Protein AF-A0A183D7M3-F1 (afdb_monomer)

Secondary structure (DSSP, 8-state):
-------------S-EEEEE-TTS-EEEEE-TT--HHHHHHHHHHHHH---------S-S---SSS-SS----TTTT--THHHHSPSP-HHHHS---SSPPHHHHHHHHHHHHHHHT-

Nearest PDB structures (foldseek):
  7odr-assembly1_b  TM=8.345E-01  e=2.859E-03  Homo sapiens
  7nql-assembly1_Bg  TM=8.853E-01  e=1.466E-02  Sus scrofa
  6nu3-assembly1_b  TM=8.773E-01  e=2.033E-02  Homo sapiens
  7aoi-assembly1_Ag  TM=5.666E-01  e=7.040E-02  Trypanosoma brucei
  7ane-assembly1_Ab  TM=5.246E-01  e=3.610E-01  Leishmania major

Solvent-accessible surface area (backbone atoms only — not comparable to full-atom values): 8251 Å² total; per-residue (Å²): 144,77,82,82,78,68,88,76,78,76,74,80,85,65,57,66,51,75,45,78,33,98,84,74,37,73,48,76,45,77,52,73,93,57,54,70,71,54,48,51,49,52,51,51,50,60,70,74,53,83,59,70,82,95,68,91,70,95,58,99,72,86,65,98,68,88,55,92,90,58,76,93,53,93,65,74,85,53,78,67,63,73,80,74,54,74,80,88,50,71,83,79,70,53,87,82,69,95,65,76,52,74,67,54,49,56,53,47,54,56,52,52,57,61,61,75,75,107

Mean predicted aligned error: 11.92 Å

Structure (mmCIF, N/CA/C/O backbone):
data_AF-A0A183D7M3-F1
#
_entry.id   AF-A0A183D7M3-F1
#
loop_
_atom_site.group_PDB
_atom_site.id
_atom_site.type_symbol
_atom_site.label_atom_id
_atom_site.label_alt_id
_atom_site.label_comp_id
_atom_site.label_asym_id
_atom_site.label_entity_id
_atom_site.label_seq_id
_atom_site.pdbx_PDB_ins_code
_atom_site.Cartn_x
_atom_site.Cartn_y
_atom_site.Cartn_z
_atom_site.occupancy
_atom_site.B_iso_or_equiv
_atom_site.auth_seq_id
_atom_site.auth_comp_id
_atom_site.auth_asym_id
_atom_site.auth_atom_id
_atom_site.pdbx_PDB_model_num
ATOM 1 N N . MET A 1 1 ? -42.391 -36.215 23.408 1.00 38.44 1 MET A N 1
ATOM 2 C CA . MET A 1 1 ? -41.953 -35.462 24.603 1.00 38.44 1 MET A CA 1
ATOM 3 C C . MET A 1 1 ? -40.477 -35.109 24.422 1.00 38.44 1 MET A C 1
ATOM 5 O O . MET A 1 1 ? -39.614 -35.900 24.763 1.00 38.44 1 MET A O 1
ATOM 9 N N . ALA A 1 2 ? -40.182 -33.971 23.796 1.00 42.09 2 ALA A N 1
ATOM 10 C CA . ALA A 1 2 ? -38.846 -33.379 23.774 1.00 42.09 2 ALA A CA 1
ATOM 11 C C . ALA A 1 2 ? -39.063 -31.879 23.963 1.00 42.09 2 ALA A C 1
ATOM 13 O O . ALA A 1 2 ? -39.578 -31.192 23.086 1.00 42.09 2 ALA A O 1
ATOM 14 N N . SER A 1 3 ? -38.824 -31.439 25.193 1.00 44.97 3 SER A N 1
ATOM 15 C CA . SER A 1 3 ? -38.967 -30.064 25.653 1.00 44.97 3 SER A CA 1
ATOM 16 C C . SER A 1 3 ? -38.091 -29.151 24.797 1.00 44.97 3 SER A C 1
ATOM 18 O O . SER A 1 3 ? -36.868 -29.288 24.838 1.00 44.97 3 SER A O 1
ATOM 20 N N . LEU A 1 4 ? -38.704 -28.217 24.059 1.00 53.41 4 LEU A N 1
ATOM 21 C CA . LEU A 1 4 ? -38.003 -27.077 23.471 1.00 53.41 4 LEU A CA 1
ATOM 22 C C . LEU A 1 4 ? -37.314 -26.336 24.624 1.00 53.41 4 LEU A C 1
ATOM 24 O O . LEU A 1 4 ? -37.957 -25.710 25.468 1.00 53.41 4 LEU A O 1
ATOM 28 N N . SER A 1 5 ? -36.001 -26.509 24.718 1.00 49.56 5 SER A N 1
ATOM 29 C CA . SER A 1 5 ? -35.156 -25.838 25.693 1.00 49.56 5 SER A CA 1
ATOM 30 C C . SER A 1 5 ? -35.198 -24.339 25.415 1.00 49.56 5 SER A C 1
ATOM 32 O O . SER A 1 5 ? -34.585 -23.884 24.455 1.00 49.56 5 SER A O 1
ATOM 34 N N . LYS A 1 6 ? -35.958 -23.634 26.261 1.00 55.72 6 LYS A N 1
ATOM 35 C CA . LYS A 1 6 ? -35.958 -22.194 26.558 1.00 55.72 6 LYS A CA 1
ATOM 36 C C . LYS A 1 6 ? -34.835 -21.418 25.871 1.00 55.72 6 LYS A C 1
ATOM 38 O O . LYS A 1 6 ? -33.667 -21.742 26.076 1.00 55.72 6 LYS A O 1
ATOM 43 N N . ASP A 1 7 ? -35.206 -20.346 25.176 1.00 60.72 7 ASP A N 1
ATOM 44 C CA . ASP A 1 7 ? -34.300 -19.288 24.733 1.00 60.72 7 ASP A CA 1
ATOM 45 C C . ASP A 1 7 ? -33.386 -18.866 25.891 1.00 60.72 7 ASP A C 1
ATOM 47 O O . ASP A 1 7 ? -33.774 -18.127 26.800 1.00 60.72 7 ASP A O 1
ATOM 51 N N . VAL A 1 8 ? -32.162 -19.395 25.900 1.00 59.69 8 VAL A N 1
ATOM 52 C CA . VAL A 1 8 ? -31.140 -18.989 26.856 1.00 59.69 8 VAL A CA 1
ATOM 53 C C . VAL A 1 8 ? -30.698 -17.604 26.418 1.00 59.69 8 VAL A C 1
ATOM 55 O O . VAL A 1 8 ? -29.926 -17.444 25.474 1.00 59.69 8 VAL A O 1
ATOM 58 N N . VAL A 1 9 ? -31.217 -16.584 27.097 1.00 64.56 9 VAL A N 1
ATOM 59 C CA . VAL A 1 9 ? -30.723 -15.216 26.965 1.00 64.56 9 VAL A CA 1
ATOM 60 C C . VAL A 1 9 ? -29.306 -15.202 27.528 1.00 64.56 9 VAL A C 1
ATOM 62 O O . VAL A 1 9 ? -29.092 -15.087 28.736 1.00 64.56 9 VAL A O 1
ATOM 65 N N . PHE A 1 10 ? -28.317 -15.356 26.651 1.00 64.94 10 PHE A N 1
ATOM 66 C CA . PHE A 1 10 ? -26.923 -15.171 27.017 1.00 64.94 10 PHE A CA 1
ATOM 67 C C . PHE A 1 10 ? -26.712 -13.696 27.339 1.00 64.94 10 PHE A C 1
ATOM 69 O O . PHE A 1 10 ? -26.641 -12.839 26.457 1.00 64.94 10 PHE A O 1
ATOM 76 N N . ARG A 1 11 ? -26.651 -13.386 28.635 1.00 78.69 11 ARG A N 1
ATOM 77 C CA . ARG A 1 11 ? -26.335 -12.039 29.093 1.00 78.69 11 ARG A CA 1
ATOM 78 C C . ARG A 1 11 ? -24.873 -11.771 28.763 1.00 78.69 11 ARG A C 1
ATOM 80 O O . ARG A 1 11 ? -23.975 -12.437 29.276 1.00 78.69 11 ARG A O 1
ATOM 87 N N . GLN A 1 12 ? -24.639 -10.805 27.885 1.00 77.00 12 GLN A N 1
ATOM 88 C CA . GLN A 1 12 ? -23.288 -10.399 27.540 1.00 77.00 12 GLN A CA 1
ATOM 89 C C . GLN A 1 12 ? -22.639 -9.733 28.761 1.00 77.00 12 GLN A C 1
ATOM 91 O O . GLN A 1 12 ? -22.981 -8.610 29.124 1.00 77.00 12 GLN A O 1
ATOM 96 N N . ASN A 1 13 ? -21.703 -10.436 29.400 1.00 86.44 13 ASN A N 1
ATOM 97 C CA . ASN A 1 13 ? -21.042 -9.968 30.626 1.00 86.44 13 ASN A CA 1
ATOM 98 C C . ASN A 1 13 ? -19.797 -9.112 30.362 1.00 86.44 13 ASN A C 1
ATOM 100 O O . ASN A 1 13 ? -19.238 -8.528 31.287 1.00 86.44 13 ASN A O 1
ATOM 104 N N . ILE A 1 14 ? -19.333 -9.057 29.114 1.00 89.75 14 ILE A N 1
ATOM 105 C CA . ILE A 1 14 ? -18.124 -8.334 28.730 1.00 89.75 14 ILE A CA 1
ATOM 106 C C . ILE A 1 14 ? -18.525 -7.233 27.746 1.00 89.75 14 ILE A C 1
ATOM 108 O O . ILE A 1 14 ? -19.094 -7.556 26.697 1.00 89.75 14 ILE A O 1
ATOM 112 N N . PRO A 1 15 ? -18.229 -5.953 28.038 1.00 93.19 15 PRO A N 1
ATOM 113 C CA . PRO A 1 15 ? -18.525 -4.872 27.114 1.00 93.19 15 PRO A CA 1
ATOM 114 C C . PRO A 1 15 ? -17.675 -5.042 25.857 1.00 93.19 15 PRO A C 1
ATOM 116 O O . PRO A 1 15 ? -16.455 -5.217 25.912 1.00 93.19 15 PRO A O 1
ATOM 119 N N . VAL A 1 16 ? -18.341 -5.016 24.713 1.00 93.94 16 VAL A N 1
ATOM 120 C CA . VAL A 1 16 ? -17.738 -5.233 23.405 1.00 93.94 16 VAL A CA 1
ATOM 121 C C . VAL A 1 16 ? -18.321 -4.213 22.446 1.00 93.94 16 VAL A C 1
ATOM 123 O O . VAL A 1 16 ? -19.525 -3.973 22.452 1.00 93.94 16 VAL A O 1
ATOM 126 N N . VAL A 1 17 ? -17.472 -3.665 21.585 1.00 94.69 17 VAL A N 1
A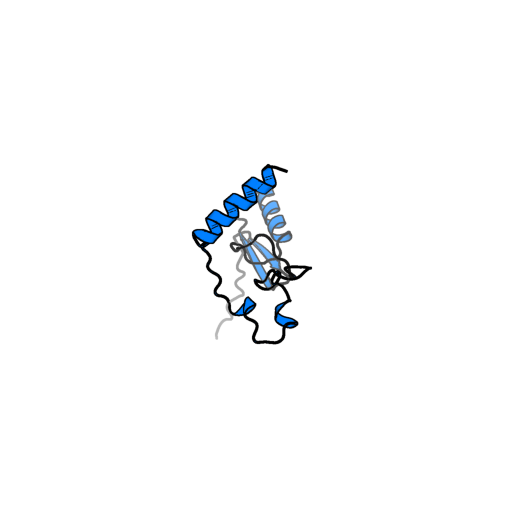TOM 127 C CA . VAL A 1 17 ? -17.902 -2.879 20.431 1.00 94.69 17 VAL A CA 1
ATOM 128 C C . VAL A 1 17 ? -17.569 -3.634 19.146 1.00 94.69 17 VAL A C 1
ATOM 130 O O . VAL A 1 17 ? -16.505 -4.248 19.022 1.00 94.69 17 VAL A O 1
ATOM 133 N N . ARG A 1 18 ? -18.500 -3.608 18.193 1.00 94.69 18 ARG A N 1
ATOM 134 C CA . ARG A 1 18 ? -18.396 -4.297 16.906 1.00 94.69 18 ARG A CA 1
ATOM 135 C C . ARG A 1 18 ? -18.528 -3.273 15.786 1.00 94.69 18 ARG A C 1
ATOM 137 O O . ARG A 1 18 ? -19.498 -2.526 15.755 1.00 94.69 18 ARG A O 1
ATOM 144 N N . GLY A 1 19 ? -17.541 -3.231 14.897 1.00 95.38 19 GLY A N 1
ATOM 145 C CA . GLY A 1 19 ? -17.591 -2.453 13.662 1.00 95.38 19 GLY A CA 1
ATOM 146 C C . GLY A 1 19 ? -17.778 -3.384 12.474 1.00 95.38 19 GLY A C 1
ATOM 147 O O . GLY A 1 19 ? -16.941 -4.263 12.254 1.00 95.38 19 GLY A O 1
ATOM 148 N N . GLU A 1 20 ? -18.861 -3.187 11.733 1.00 96.31 20 GLU A N 1
ATOM 149 C CA . GLU A 1 20 ? -19.165 -3.895 10.490 1.00 96.31 20 GLU A CA 1
ATOM 150 C C . GLU A 1 20 ? -18.905 -2.946 9.318 1.00 96.31 20 GLU A C 1
ATOM 152 O O . GLU A 1 20 ? -19.322 -1.788 9.342 1.00 96.31 20 GLU A O 1
ATOM 157 N N . TYR A 1 21 ? -18.160 -3.413 8.321 1.00 97.31 21 TYR A N 1
ATOM 158 C CA . TYR A 1 21 ? -17.721 -2.599 7.189 1.00 97.31 21 TYR A CA 1
ATOM 159 C C . TYR A 1 21 ? -18.429 -3.030 5.903 1.00 97.31 21 TYR A C 1
ATOM 161 O O . TYR A 1 21 ? -18.825 -4.185 5.758 1.00 97.31 21 TYR A O 1
ATOM 169 N N . GLY A 1 22 ? -18.517 -2.130 4.917 1.00 95.75 22 GLY A N 1
ATOM 170 C CA . GLY A 1 22 ? -19.165 -2.416 3.627 1.00 95.75 22 GLY A CA 1
ATOM 171 C C . GLY A 1 22 ? -18.525 -3.560 2.825 1.00 95.75 22 GLY A C 1
ATOM 172 O O . GLY A 1 22 ? -19.159 -4.124 1.944 1.00 95.75 22 GLY A O 1
ATOM 173 N N . ASN A 1 23 ? -17.290 -3.951 3.156 1.00 94.88 23 ASN A N 1
ATOM 174 C CA . ASN A 1 23 ? -16.617 -5.122 2.585 1.00 94.88 23 ASN A CA 1
ATOM 175 C C . ASN A 1 23 ? -16.998 -6.455 3.275 1.00 94.88 23 ASN A C 1
ATOM 177 O O . ASN A 1 23 ? -16.339 -7.465 3.035 1.00 94.88 23 ASN A O 1
ATOM 181 N N . GLY A 1 24 ? -17.992 -6.452 4.172 1.00 94.75 24 GLY A N 1
ATOM 182 C CA . GLY A 1 24 ? -18.463 -7.621 4.923 1.00 94.75 24 GLY A CA 1
ATOM 183 C C . GLY A 1 24 ? -17.568 -8.034 6.094 1.00 94.75 24 GLY A C 1
ATOM 184 O O . GLY A 1 24 ? -17.878 -8.996 6.796 1.00 94.75 24 GLY A O 1
ATOM 185 N N . ARG A 1 25 ? -16.450 -7.335 6.331 1.00 95.31 25 ARG A N 1
ATOM 186 C CA . ARG A 1 25 ? -15.569 -7.639 7.460 1.00 95.31 25 ARG A CA 1
ATOM 187 C C . ARG A 1 25 ? -16.118 -7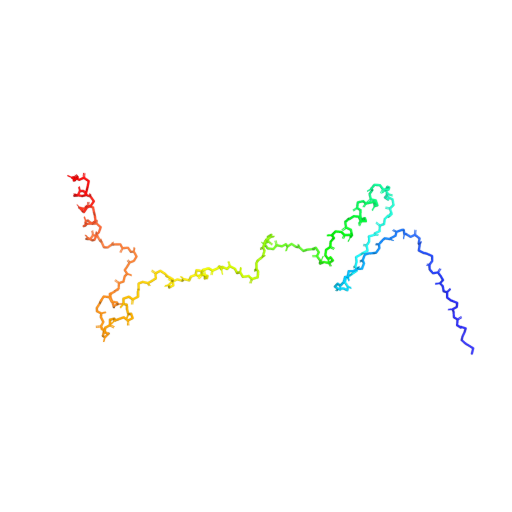.061 8.746 1.00 95.31 25 ARG A C 1
ATOM 189 O O . ARG A 1 25 ? -16.749 -6.006 8.783 1.00 95.31 25 ARG A O 1
ATOM 196 N N . ILE A 1 26 ? -15.799 -7.768 9.817 1.00 95.75 26 ILE A N 1
ATOM 197 C CA . ILE A 1 26 ? -16.271 -7.477 11.155 1.00 95.75 26 ILE A CA 1
ATOM 198 C C . ILE A 1 26 ? -15.061 -7.444 12.062 1.00 95.75 26 ILE A C 1
ATOM 200 O O . ILE A 1 26 ? -14.254 -8.372 12.069 1.00 95.75 26 ILE A O 1
ATOM 204 N N . ILE A 1 27 ? -14.939 -6.372 12.834 1.00 95.00 27 ILE A N 1
ATOM 205 C CA . ILE A 1 27 ? -13.885 -6.258 13.831 1.00 95.00 27 ILE A CA 1
ATOM 206 C C . ILE A 1 27 ? -14.518 -5.966 15.179 1.00 95.00 27 ILE A C 1
ATOM 208 O O . ILE A 1 27 ? -15.342 -5.063 15.324 1.00 95.00 27 ILE A O 1
ATOM 212 N N . GLN A 1 28 ? -14.095 -6.745 16.163 1.00 94.44 28 GLN A N 1
ATOM 213 C CA . GLN A 1 28 ? -14.623 -6.730 17.511 1.00 94.44 28 GLN A CA 1
ATOM 214 C C . GLN A 1 28 ? -13.524 -6.299 18.479 1.00 94.44 28 GLN A C 1
ATOM 216 O O . GLN A 1 28 ? -12.420 -6.838 18.444 1.00 94.44 28 GLN A O 1
ATOM 221 N N . ILE A 1 29 ? -13.822 -5.321 19.332 1.00 95.12 29 ILE A N 1
ATOM 222 C CA . ILE A 1 29 ? -12.913 -4.856 20.383 1.00 95.12 29 ILE A CA 1
ATOM 223 C C . ILE A 1 29 ? -13.602 -5.074 21.724 1.00 95.12 29 ILE A C 1
ATOM 225 O O . ILE A 1 29 ? -14.723 -4.614 21.948 1.00 95.12 29 ILE A O 1
ATOM 229 N N . VAL A 1 30 ? -12.921 -5.785 22.616 1.00 96.06 30 VAL A N 1
ATOM 230 C CA . VAL A 1 30 ? -13.334 -5.937 24.011 1.00 96.06 30 VAL A CA 1
ATOM 231 C C . VAL A 1 30 ? -12.945 -4.667 24.765 1.00 96.06 30 VAL A C 1
ATOM 233 O O . VAL A 1 30 ? -11.784 -4.278 24.748 1.00 96.06 30 VAL A O 1
ATOM 236 N N . LEU A 1 31 ? -13.908 -4.031 25.432 1.00 95.06 31 LEU A N 1
ATOM 237 C CA . LEU A 1 31 ? -13.732 -2.762 26.153 1.00 95.06 31 LEU A CA 1
ATOM 238 C C . LEU A 1 31 ? -13.622 -2.966 27.673 1.00 95.06 31 LEU A C 1
ATOM 240 O O . LEU A 1 31 ? -14.010 -2.108 28.464 1.00 95.06 31 LEU A O 1
ATOM 244 N N . LYS A 1 32 ? -13.157 -4.141 28.107 1.00 94.62 32 LYS A N 1
ATOM 245 C CA . LYS A 1 32 ? -13.042 -4.468 29.531 1.00 94.62 32 LYS A CA 1
ATOM 246 C C . LYS A 1 32 ? -11.990 -3.563 30.183 1.00 94.62 32 LYS A C 1
ATOM 248 O O . LYS A 1 32 ? -10.850 -3.542 29.735 1.00 94.62 32 LYS A O 1
ATOM 253 N N . ASN A 1 33 ? -12.370 -2.890 31.271 1.00 94.56 33 ASN A N 1
ATOM 254 C CA . ASN A 1 33 ? -11.512 -1.993 32.057 1.00 94.56 33 ASN A CA 1
ATOM 255 C C . ASN A 1 33 ? -10.974 -0.777 31.280 1.00 94.56 33 ASN A C 1
ATOM 257 O O . ASN A 1 33 ? -9.884 -0.297 31.583 1.00 94.56 33 ASN A O 1
ATOM 261 N N . PHE A 1 34 ? -11.707 -0.288 30.277 1.00 96.19 34 PHE A N 1
ATOM 262 C CA . PHE A 1 34 ? -11.343 0.941 29.573 1.00 96.19 34 PHE A CA 1
ATOM 263 C C . PHE A 1 34 ? -12.026 2.164 30.177 1.00 96.19 34 PHE A C 1
ATOM 265 O O . PHE A 1 34 ? -13.215 2.128 30.489 1.00 96.19 34 PHE A O 1
ATOM 272 N N . ASP A 1 35 ? -11.274 3.256 30.281 1.00 97.19 35 ASP A N 1
ATOM 273 C CA . ASP A 1 35 ? -11.820 4.577 30.585 1.00 97.19 35 ASP A CA 1
ATOM 274 C C . ASP A 1 35 ? -12.561 5.169 29.370 1.00 97.19 35 ASP A C 1
ATOM 276 O O . ASP A 1 35 ? -12.332 4.772 28.221 1.00 97.19 35 ASP A O 1
ATOM 280 N N . ALA A 1 36 ? -13.426 6.159 29.600 1.00 96.75 36 ALA A N 1
ATOM 281 C CA . ALA A 1 36 ? -14.200 6.834 28.562 1.00 96.75 36 ALA A CA 1
ATOM 282 C C . ALA A 1 36 ? -13.319 7.362 27.415 1.00 96.75 36 ALA A C 1
ATOM 284 O O . ALA A 1 36 ? -13.669 7.199 26.243 1.00 96.75 36 ALA A O 1
ATOM 285 N N . VAL A 1 37 ? -12.140 7.916 27.723 1.00 97.94 37 VAL A N 1
ATOM 286 C CA . VAL A 1 37 ? -11.200 8.421 26.706 1.00 97.94 37 VAL A CA 1
ATOM 287 C C . VAL A 1 37 ? -10.638 7.281 25.846 1.00 97.94 37 VAL A C 1
ATOM 289 O O . VAL A 1 37 ? -10.474 7.422 24.630 1.00 97.94 37 VAL A O 1
ATOM 292 N N . GLN A 1 38 ? -10.365 6.122 26.450 1.00 97.25 38 GLN A N 1
ATOM 293 C CA . GLN A 1 38 ? -9.889 4.940 2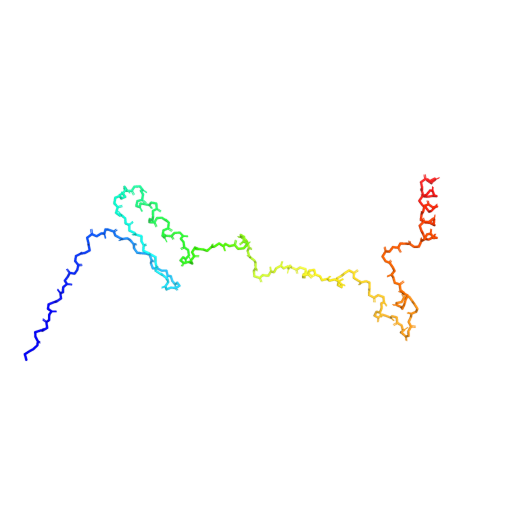5.727 1.00 97.25 38 GLN A CA 1
ATOM 294 C C . GLN A 1 38 ? -10.993 4.364 24.838 1.00 97.25 38 GLN A C 1
ATOM 296 O O . GLN A 1 38 ? -10.748 4.071 23.666 1.00 97.25 38 GLN A O 1
ATOM 301 N N . VAL A 1 39 ? -12.222 4.276 25.353 1.00 97.12 39 VAL A N 1
ATOM 302 C CA . VAL A 1 39 ? -13.394 3.861 24.570 1.00 97.12 39 VAL A CA 1
ATOM 303 C C . VAL A 1 39 ? -13.594 4.788 23.374 1.00 97.12 39 VAL A C 1
ATOM 305 O O . VAL A 1 39 ? -13.710 4.305 22.247 1.00 97.12 39 VAL A O 1
ATOM 308 N N . GLN A 1 40 ? -13.546 6.107 23.581 1.00 97.50 40 GLN A N 1
ATOM 309 C CA . GLN A 1 40 ? -13.652 7.098 22.509 1.00 97.50 40 GLN A CA 1
ATOM 310 C C . GLN A 1 40 ? -12.566 6.895 21.443 1.00 97.50 40 GLN A C 1
ATOM 312 O O . GLN A 1 40 ? -12.855 6.943 20.246 1.00 97.50 40 GLN A O 1
ATOM 317 N N . ARG A 1 41 ? -11.322 6.614 21.852 1.00 97.25 41 ARG A N 1
ATOM 318 C CA . ARG A 1 41 ? -10.215 6.319 20.930 1.00 97.25 41 ARG A CA 1
ATOM 319 C C . ARG A 1 41 ? -10.483 5.066 20.098 1.00 97.25 41 ARG A C 1
ATOM 321 O O . ARG A 1 41 ? -10.258 5.096 18.892 1.00 97.25 41 ARG A O 1
ATOM 328 N N . HIS A 1 42 ? -10.986 3.991 20.703 1.00 96.31 42 HIS A N 1
ATOM 329 C CA . HIS A 1 42 ? -11.321 2.759 19.982 1.00 96.31 42 HIS A CA 1
ATOM 330 C C . HIS A 1 42 ? -12.532 2.920 19.057 1.00 96.31 42 HIS A C 1
ATOM 332 O O . HIS A 1 42 ? -12.529 2.360 17.961 1.00 96.31 42 HIS A O 1
ATOM 338 N N . LEU A 1 43 ? -13.525 3.723 19.445 1.00 96.31 43 LEU A N 1
ATOM 339 C CA . LEU A 1 43 ? -14.647 4.076 18.574 1.00 96.31 43 LEU A CA 1
ATOM 340 C C . LEU A 1 43 ? -14.171 4.883 17.361 1.00 96.31 43 LEU A C 1
ATOM 342 O O . LEU A 1 43 ? -14.516 4.566 16.225 1.00 96.31 43 LEU A O 1
ATOM 346 N N . ASN A 1 44 ? -13.331 5.895 17.597 1.00 97.38 44 ASN A N 1
ATOM 347 C CA . ASN A 1 44 ? -12.734 6.695 16.533 1.00 97.38 44 ASN A CA 1
ATOM 348 C C . ASN A 1 44 ? -11.865 5.845 15.613 1.00 97.38 44 ASN A C 1
ATOM 350 O O . ASN A 1 44 ? -11.968 5.993 14.399 1.00 97.38 44 ASN A O 1
ATOM 354 N N . LEU A 1 45 ? -11.077 4.927 16.181 1.00 95.44 45 LEU A N 1
ATOM 355 C CA . LEU A 1 45 ? -10.332 3.940 15.417 1.00 95.44 45 LEU A CA 1
ATOM 356 C C . LEU A 1 45 ? -11.291 3.156 14.524 1.00 95.44 45 LEU A C 1
ATOM 358 O O . LEU A 1 45 ? -11.093 3.179 13.326 1.00 95.44 45 LEU A O 1
ATOM 362 N N . LEU A 1 46 ? -12.344 2.524 15.056 1.00 95.75 46 LEU A N 1
ATOM 363 C CA . LEU A 1 46 ? -13.311 1.754 14.258 1.00 95.75 46 LEU A CA 1
ATOM 364 C C . LEU A 1 46 ? -13.936 2.573 13.118 1.00 95.75 46 LEU A C 1
ATOM 366 O O . LEU A 1 46 ? -14.061 2.045 12.012 1.00 95.75 46 LEU A O 1
ATOM 370 N N . ARG A 1 47 ? -14.263 3.846 13.373 1.00 95.06 47 ARG A N 1
ATOM 371 C CA . ARG A 1 47 ? -14.872 4.776 12.410 1.00 95.06 47 ARG A CA 1
ATOM 372 C C . ARG A 1 47 ? -13.954 5.142 11.240 1.00 95.06 47 ARG A C 1
ATOM 374 O O . ARG A 1 47 ? -14.449 5.327 10.136 1.00 95.06 47 ARG A O 1
ATOM 381 N N . THR A 1 48 ? -12.647 5.295 11.462 1.00 96.50 48 THR A N 1
ATOM 382 C CA . THR A 1 48 ? -11.717 5.819 10.440 1.00 96.50 48 THR A CA 1
ATOM 383 C C . THR A 1 48 ? -11.053 4.747 9.577 1.00 96.50 48 THR A C 1
ATOM 385 O O . THR A 1 48 ? -10.354 5.081 8.623 1.00 96.50 48 THR A O 1
ATOM 388 N N . ARG A 1 49 ? -11.250 3.458 9.874 1.00 94.38 49 ARG A N 1
ATOM 389 C CA . ARG A 1 49 ? -10.644 2.357 9.096 1.00 94.38 49 ARG A CA 1
ATOM 390 C C . ARG A 1 49 ? -11.504 1.987 7.903 1.00 94.38 49 ARG A C 1
ATOM 392 O O . ARG A 1 49 ? -12.723 2.084 7.947 1.00 94.38 49 ARG A O 1
ATOM 399 N N . SER A 1 50 ? -10.863 1.404 6.897 1.00 94.31 50 SER A N 1
ATOM 400 C CA . SER A 1 50 ? -11.533 0.795 5.742 1.00 94.31 50 SER A CA 1
ATOM 401 C C . SER A 1 50 ? -12.089 -0.611 6.011 1.00 94.31 50 SER A C 1
ATOM 403 O O . SER A 1 50 ? -12.798 -1.170 5.178 1.00 94.31 50 SER A O 1
ATOM 405 N N . GLY A 1 51 ? -11.724 -1.226 7.141 1.00 94.94 51 GLY A N 1
ATOM 406 C CA . GLY A 1 51 ? -12.050 -2.620 7.448 1.00 94.94 51 GLY A CA 1
ATOM 407 C C . GLY A 1 51 ? -11.135 -3.644 6.773 1.00 94.94 51 GLY A C 1
ATOM 408 O O . GLY A 1 51 ? -11.375 -4.837 6.920 1.00 94.94 51 GLY A O 1
ATOM 409 N N . LEU A 1 52 ? -10.105 -3.223 6.031 1.00 93.94 52 LEU A N 1
ATOM 410 C CA . LEU A 1 52 ? -9.065 -4.129 5.530 1.00 93.94 52 LEU A CA 1
ATOM 411 C C . LEU A 1 52 ? -8.243 -4.723 6.693 1.00 93.94 52 LEU A C 1
ATOM 413 O O . LEU A 1 52 ? -8.108 -4.075 7.736 1.00 93.94 52 LEU A O 1
ATOM 417 N N . PRO A 1 53 ? -7.709 -5.951 6.546 1.00 92.38 53 PRO A N 1
ATOM 418 C CA . PRO A 1 53 ? -6.885 -6.566 7.580 1.00 92.38 53 PRO A CA 1
ATOM 419 C C . PRO A 1 53 ? -5.596 -5.769 7.802 1.00 92.38 53 PRO A C 1
ATOM 421 O O . PRO A 1 53 ? -5.002 -5.249 6.858 1.00 92.38 53 PRO A O 1
ATOM 424 N N . VAL A 1 54 ? -5.153 -5.706 9.057 1.00 91.31 54 VAL A N 1
ATOM 425 C CA . VAL A 1 54 ? -3.862 -5.107 9.408 1.00 91.31 54 VAL A CA 1
ATOM 426 C C . VAL A 1 54 ? -2.772 -6.106 9.036 1.00 91.31 54 VAL A C 1
ATOM 428 O O . VAL A 1 54 ? -2.646 -7.153 9.666 1.00 91.31 54 VAL A O 1
ATOM 431 N N . VAL A 1 55 ? -2.019 -5.790 7.988 1.00 93.81 55 VAL A N 1
ATOM 432 C CA . VAL A 1 55 ? -0.925 -6.612 7.459 1.00 93.81 55 VAL A CA 1
ATOM 433 C C . VAL A 1 55 ? 0.328 -5.762 7.306 1.00 93.81 55 VAL A C 1
ATOM 435 O O . VAL A 1 55 ? 0.246 -4.536 7.213 1.00 93.81 55 VAL A O 1
ATOM 438 N N . ASN A 1 56 ? 1.490 -6.410 7.261 1.00 94.88 56 ASN A N 1
ATOM 439 C CA . ASN A 1 56 ? 2.726 -5.716 6.934 1.00 94.88 56 ASN A CA 1
ATOM 440 C C . ASN A 1 56 ? 2.739 -5.375 5.435 1.00 94.88 56 ASN A C 1
ATOM 442 O O . ASN A 1 56 ? 2.682 -6.277 4.597 1.00 94.88 56 ASN A O 1
ATOM 446 N N . LEU A 1 57 ? 2.773 -4.086 5.101 1.00 93.31 57 LEU A N 1
ATOM 447 C CA . LEU A 1 57 ? 2.790 -3.625 3.716 1.00 93.31 57 LEU A CA 1
ATOM 448 C C . LEU A 1 57 ? 4.221 -3.641 3.174 1.00 93.31 57 LEU A C 1
ATOM 450 O O . LEU A 1 57 ? 5.136 -3.138 3.817 1.00 93.31 57 LEU A O 1
ATOM 454 N N . VAL A 1 58 ? 4.400 -4.164 1.958 1.00 94.50 58 VAL A N 1
ATOM 455 C CA . VAL A 1 58 ? 5.697 -4.133 1.255 1.00 94.50 58 VAL A CA 1
ATOM 456 C C . VAL A 1 58 ? 6.053 -2.708 0.817 1.00 94.50 58 VAL A C 1
ATOM 458 O O . VAL A 1 58 ? 7.212 -2.313 0.871 1.00 94.50 58 VAL A O 1
ATOM 461 N N . SER A 1 59 ? 5.049 -1.926 0.411 1.00 93.75 59 SER A N 1
ATOM 462 C CA . SER A 1 59 ? 5.182 -0.517 0.037 1.00 93.75 59 SER A CA 1
ATOM 463 C C . SER A 1 59 ? 4.095 0.307 0.722 1.00 93.75 59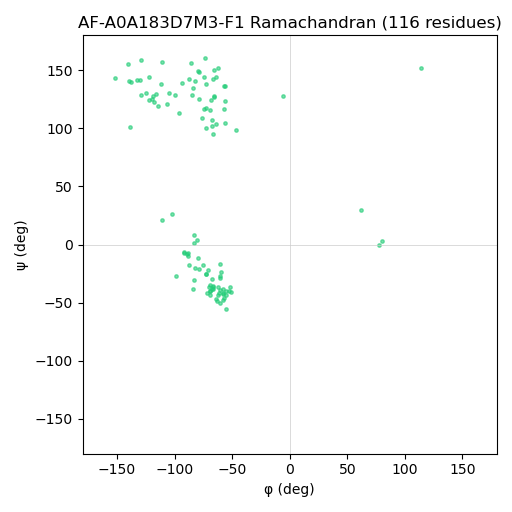 SER A C 1
ATOM 465 O O . SER A 1 59 ? 2.950 -0.132 0.827 1.00 93.75 59 SER A O 1
ATOM 467 N N . GLN A 1 60 ? 4.443 1.518 1.159 1.00 92.88 60 GLN A N 1
ATOM 468 C CA . GLN A 1 60 ? 3.496 2.475 1.743 1.00 92.88 60 GLN A CA 1
ATOM 469 C C . GLN A 1 60 ? 2.609 3.149 0.689 1.00 92.88 60 GLN A C 1
ATOM 471 O O . GLN A 1 60 ? 1.584 3.737 1.027 1.00 92.88 60 GLN A O 1
ATOM 476 N N . GLN A 1 61 ? 3.012 3.089 -0.580 1.00 92.50 61 GLN A N 1
ATOM 477 C CA . GLN A 1 61 ? 2.336 3.751 -1.687 1.00 92.50 61 GLN A CA 1
ATOM 478 C C . GLN A 1 61 ? 2.104 2.773 -2.834 1.00 92.50 61 GLN A C 1
ATOM 480 O O . GLN A 1 61 ? 2.947 1.931 -3.151 1.00 92.50 61 GLN A O 1
ATOM 485 N N . SER A 1 62 ? 0.947 2.913 -3.468 1.00 92.38 62 SER A N 1
ATOM 486 C CA . SER A 1 62 ? 0.563 2.167 -4.659 1.00 92.38 62 SER A CA 1
ATOM 487 C C . SER A 1 62 ? -0.162 3.099 -5.617 1.00 92.38 62 SER A C 1
ATOM 489 O O . SER A 1 62 ? -0.987 3.902 -5.183 1.00 92.38 62 SER A O 1
ATOM 491 N N . ALA A 1 63 ? 0.099 2.948 -6.910 1.00 93.44 63 ALA A N 1
ATOM 492 C CA . ALA A 1 63 ? -0.629 3.628 -7.971 1.00 93.44 63 ALA A CA 1
ATOM 493 C C . ALA A 1 63 ? -1.223 2.585 -8.920 1.00 93.44 63 ALA A C 1
ATOM 495 O O . ALA A 1 63 ? -0.598 1.558 -9.178 1.00 93.44 63 ALA A O 1
ATOM 496 N N . ALA A 1 64 ? -2.421 2.852 -9.447 1.00 94.38 64 ALA A N 1
ATOM 497 C CA . ALA A 1 64 ? -3.030 1.987 -10.459 1.00 94.38 64 ALA A CA 1
ATOM 498 C C . ALA A 1 64 ? -2.234 2.011 -11.77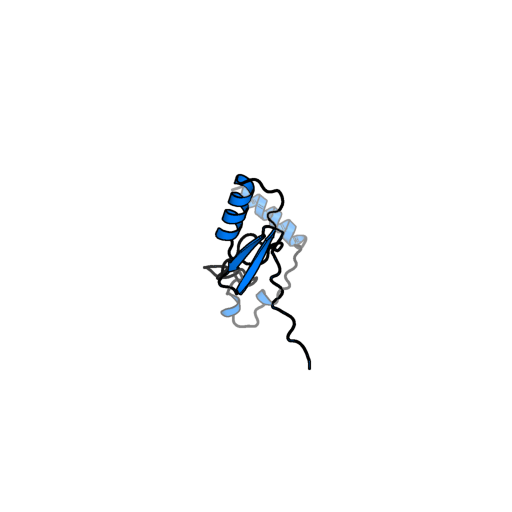6 1.00 94.38 64 ALA A C 1
ATOM 500 O O . ALA A 1 64 ? -2.100 0.987 -12.439 1.00 94.38 64 ALA A O 1
ATOM 501 N N . VAL A 1 65 ? -1.678 3.177 -12.125 1.00 94.44 65 VAL A N 1
ATOM 502 C CA . VAL A 1 65 ? -0.795 3.365 -13.280 1.00 94.44 65 VAL A CA 1
ATOM 503 C C . VAL A 1 65 ? 0.600 3.730 -12.767 1.00 94.44 65 VAL A C 1
ATOM 505 O O . VAL A 1 65 ? 0.735 4.752 -12.093 1.00 94.44 65 VAL A O 1
ATOM 508 N N . PRO A 1 66 ? 1.637 2.925 -13.055 1.00 92.50 66 PRO A N 1
ATOM 509 C CA . PRO A 1 66 ? 2.954 3.111 -12.450 1.00 92.50 66 PRO A CA 1
ATOM 510 C C . PRO A 1 66 ? 3.820 4.181 -13.135 1.00 92.50 66 PRO A C 1
ATOM 512 O O . PRO A 1 66 ? 4.764 4.669 -12.526 1.00 92.50 66 PRO A O 1
ATOM 515 N N . SER A 1 67 ? 3.540 4.542 -14.392 1.00 95.62 67 SER A N 1
ATOM 516 C CA . SER A 1 67 ? 4.275 5.580 -15.128 1.00 95.62 67 SER A CA 1
ATOM 517 C C . SER A 1 67 ? 3.378 6.248 -16.167 1.00 95.62 67 SER A C 1
ATOM 519 O O . SER A 1 67 ? 2.568 5.579 -16.804 1.00 95.62 67 SER A O 1
ATOM 521 N N . VAL A 1 68 ? 3.552 7.558 -16.359 1.00 96.25 68 VAL A N 1
ATOM 522 C CA . VAL A 1 68 ? 2.843 8.345 -17.384 1.00 96.25 68 VAL A CA 1
ATOM 523 C C . VAL A 1 68 ? 3.532 8.241 -18.748 1.00 96.25 68 VAL A C 1
ATOM 525 O O . VAL A 1 68 ? 2.862 8.156 -19.769 1.00 96.25 68 VAL A O 1
ATOM 528 N N . GLN A 1 69 ? 4.868 8.230 -18.774 1.00 95.25 69 GLN A N 1
ATOM 529 C CA . GLN A 1 69 ? 5.666 8.241 -20.012 1.00 95.25 69 GLN A CA 1
ATOM 530 C C . GLN A 1 69 ? 6.019 6.837 -20.524 1.00 95.25 69 GLN A C 1
ATOM 532 O O . GLN A 1 69 ? 6.568 6.690 -21.611 1.00 95.25 69 GLN A O 1
ATOM 537 N N . GLY A 1 70 ? 5.704 5.805 -19.743 1.00 94.12 70 GLY A N 1
ATOM 538 C CA . GLY A 1 70 ? 6.103 4.427 -20.004 1.00 94.12 70 GLY A CA 1
ATOM 539 C C . GLY A 1 70 ? 7.077 3.914 -18.950 1.00 94.12 70 GLY A C 1
ATOM 540 O O . GLY A 1 70 ? 7.788 4.673 -18.290 1.00 94.12 70 GLY A O 1
ATOM 541 N N . MET A 1 71 ? 7.054 2.603 -18.733 1.00 95.44 71 MET A N 1
ATOM 542 C CA . MET A 1 71 ? 7.982 1.951 -17.817 1.00 95.44 71 MET A CA 1
ATOM 543 C C . MET A 1 71 ? 9.368 1.871 -18.457 1.00 95.44 71 MET A C 1
ATOM 545 O O . MET A 1 71 ? 9.489 1.640 -19.664 1.00 95.44 71 MET A O 1
ATOM 549 N N . TRP A 1 72 ? 10.410 2.017 -17.638 1.00 95.88 72 TRP A N 1
ATOM 550 C CA . TRP A 1 72 ? 11.774 1.783 -18.094 1.00 95.88 72 TRP A CA 1
ATOM 551 C C . TRP A 1 72 ? 11.910 0.368 -18.664 1.00 95.88 72 TRP A C 1
ATOM 553 O O . TRP A 1 72 ? 11.417 -0.603 -18.087 1.00 95.88 72 TRP A O 1
ATOM 563 N N . ASN A 1 73 ? 12.593 0.256 -19.798 1.00 95.12 73 ASN A N 1
ATOM 564 C CA . ASN A 1 73 ? 12.976 -1.021 -20.376 1.00 95.12 73 ASN A CA 1
ATOM 565 C C . ASN A 1 73 ? 14.397 -0.917 -20.961 1.00 95.12 73 ASN A C 1
ATOM 567 O O . ASN A 1 73 ? 14.811 0.182 -21.336 1.00 95.12 73 ASN A O 1
ATOM 571 N N . PRO A 1 74 ? 15.142 -2.030 -21.082 1.00 93.62 74 PRO A N 1
ATOM 572 C CA . PRO A 1 74 ? 16.520 -1.998 -21.580 1.00 93.62 74 PRO A CA 1
ATOM 573 C C . PRO A 1 74 ? 16.672 -1.441 -23.003 1.00 93.62 74 PRO A C 1
ATOM 575 O O . PRO A 1 74 ? 17.742 -0.958 -23.354 1.00 93.62 74 PRO A O 1
ATOM 578 N N . MET A 1 75 ? 15.610 -1.495 -23.814 1.00 91.88 75 MET A N 1
ATOM 579 C CA . MET A 1 75 ? 15.603 -1.002 -25.193 1.00 91.88 75 MET A CA 1
ATOM 580 C C . MET A 1 75 ? 15.227 0.481 -25.302 1.00 91.88 75 MET A C 1
ATOM 582 O O . MET A 1 75 ? 15.328 1.041 -26.389 1.00 91.88 75 MET A O 1
ATOM 586 N N . LEU A 1 76 ? 14.815 1.128 -24.204 1.00 91.94 76 LEU A N 1
ATOM 587 C CA . LEU A 1 76 ? 14.254 2.484 -24.214 1.00 91.94 76 LEU A CA 1
ATOM 588 C C . LEU A 1 76 ? 15.218 3.508 -24.823 1.00 91.94 76 LEU A C 1
ATOM 590 O O . LEU A 1 76 ? 14.790 4.395 -25.553 1.00 91.94 76 LEU A O 1
ATOM 594 N N . ASN A 1 77 ? 16.510 3.347 -24.538 1.00 92.44 77 ASN A N 1
ATOM 595 C CA . ASN A 1 77 ? 17.575 4.241 -24.988 1.00 92.44 77 ASN A CA 1
ATOM 596 C C . ASN A 1 77 ? 18.492 3.572 -26.025 1.00 92.44 77 ASN A C 1
ATOM 598 O O . ASN A 1 77 ? 19.650 3.959 -26.161 1.00 92.44 77 ASN A O 1
ATOM 602 N N . VAL A 1 78 ? 18.022 2.522 -26.704 1.00 89.94 78 VAL A N 1
ATOM 603 C CA . VAL A 1 78 ? 18.796 1.874 -27.768 1.00 89.94 78 VAL A CA 1
ATOM 604 C C . VAL A 1 78 ? 18.564 2.618 -29.076 1.00 89.94 78 VAL A C 1
ATOM 606 O O . VAL A 1 78 ? 17.424 2.830 -29.486 1.00 89.94 78 VAL A O 1
ATOM 609 N N . ASP A 1 79 ? 19.658 2.981 -29.744 1.00 88.56 79 ASP A N 1
ATOM 610 C CA . ASP A 1 79 ? 19.607 3.670 -31.029 1.00 88.56 79 ASP A CA 1
ATOM 611 C C . ASP A 1 79 ? 18.827 2.868 -32.078 1.00 88.56 79 ASP A C 1
ATOM 613 O O . ASP A 1 79 ? 19.014 1.662 -32.264 1.00 88.56 79 ASP A O 1
ATOM 617 N N . THR A 1 80 ? 17.980 3.570 -32.828 1.00 90.81 80 THR A N 1
ATOM 618 C CA . THR A 1 80 ? 17.104 2.981 -33.853 1.00 90.81 80 THR A CA 1
ATOM 619 C C . THR A 1 80 ? 17.812 2.701 -35.178 1.00 90.81 80 THR A C 1
ATOM 621 O O . THR A 1 80 ? 17.178 2.242 -36.127 1.00 90.81 80 THR A O 1
ATOM 624 N N . GLU A 1 81 ? 19.126 2.931 -35.256 1.00 90.56 81 GLU A N 1
ATOM 625 C CA . GLU A 1 81 ? 19.927 2.775 -36.475 1.00 90.56 81 GLU A CA 1
ATOM 626 C C . GLU A 1 81 ? 19.725 1.409 -37.146 1.00 90.56 81 GLU A C 1
ATOM 628 O O . GLU A 1 81 ? 19.587 1.325 -38.367 1.00 90.56 81 GLU A O 1
ATOM 633 N N . MET A 1 82 ? 19.646 0.340 -36.349 1.00 87.56 82 MET A N 1
ATOM 634 C CA . MET A 1 82 ? 19.484 -1.029 -36.843 1.00 87.56 82 MET A CA 1
ATOM 635 C C . MET A 1 82 ? 18.194 -1.229 -37.657 1.00 87.56 82 MET A C 1
ATOM 637 O O . MET A 1 82 ? 18.171 -2.064 -38.559 1.00 87.56 82 MET A O 1
ATOM 641 N N . ASN A 1 83 ? 17.145 -0.441 -37.397 1.00 88.81 83 ASN A N 1
ATOM 642 C CA . ASN A 1 83 ? 15.859 -0.553 -38.092 1.00 88.81 83 ASN A CA 1
ATOM 643 C C . ASN A 1 83 ? 15.917 -0.040 -39.540 1.00 88.81 83 ASN A C 1
ATOM 645 O O . ASN A 1 83 ? 15.107 -0.445 -40.368 1.00 88.81 83 ASN A O 1
ATOM 649 N N . VAL A 1 84 ? 16.851 0.869 -39.843 1.00 91.88 84 VAL A N 1
ATOM 650 C CA . VAL A 1 84 ? 16.972 1.518 -41.162 1.00 91.88 84 VAL A CA 1
ATOM 651 C C . VAL A 1 84 ? 18.044 0.843 -42.019 1.00 91.88 84 VAL A C 1
ATOM 653 O O . VAL A 1 84 ? 17.991 0.864 -43.250 1.00 91.88 84 VAL A O 1
ATOM 656 N N . THR A 1 85 ? 19.043 0.236 -41.385 1.00 90.25 85 THR A N 1
ATOM 657 C CA . THR A 1 85 ? 20.185 -0.340 -42.091 1.00 90.25 85 THR A CA 1
ATOM 658 C C . THR A 1 85 ? 19.844 -1.623 -42.850 1.00 90.25 85 THR A C 1
ATOM 660 O O . THR A 1 85 ? 19.204 -2.525 -42.316 1.00 90.25 85 THR A O 1
ATOM 663 N N . LYS A 1 86 ? 20.361 -1.760 -44.078 1.00 91.50 86 LYS A N 1
ATOM 664 C CA . LYS A 1 86 ? 20.295 -3.021 -44.835 1.00 91.50 86 LYS A CA 1
ATOM 665 C C . LYS A 1 86 ? 21.288 -4.028 -44.264 1.00 91.50 86 LYS A C 1
ATOM 667 O O . LYS A 1 86 ? 22.494 -3.790 -44.306 1.00 91.50 86 LYS A O 1
ATOM 672 N N . LEU A 1 87 ? 20.785 -5.143 -43.747 1.00 88.38 87 LEU A N 1
ATOM 673 C CA . LEU A 1 87 ? 21.608 -6.221 -43.200 1.00 88.38 87 LEU A CA 1
ATOM 674 C C . LEU A 1 87 ? 22.204 -7.098 -44.322 1.00 88.38 87 LEU A C 1
ATOM 676 O O . LEU A 1 87 ? 21.552 -7.263 -45.356 1.00 88.38 87 LEU A O 1
ATOM 680 N N . PRO A 1 88 ? 23.407 -7.680 -44.130 1.00 90.19 88 PRO A N 1
ATOM 681 C CA . PRO A 1 88 ? 24.253 -7.620 -42.930 1.00 90.19 88 PRO A CA 1
ATOM 682 C C . PRO A 1 88 ? 25.109 -6.339 -42.841 1.00 90.19 88 PRO A C 1
ATOM 684 O O . PRO A 1 88 ? 25.678 -5.888 -43.830 1.00 90.19 88 PRO A O 1
ATOM 687 N N . GLN A 1 89 ? 25.244 -5.774 -41.634 1.00 87.19 89 GLN A N 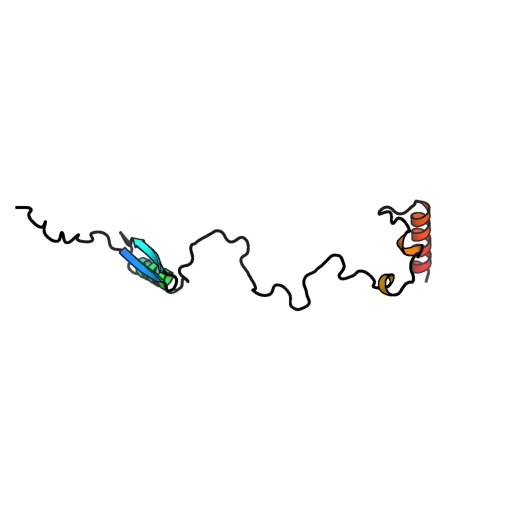1
ATOM 688 C CA . GLN A 1 89 ? 26.136 -4.640 -41.347 1.00 87.19 89 GLN A CA 1
ATOM 689 C C . GLN A 1 89 ? 27.201 -5.027 -40.320 1.00 87.19 89 GLN A C 1
ATOM 691 O O . GLN A 1 89 ? 26.875 -5.454 -39.210 1.00 87.19 89 GLN A O 1
ATOM 696 N N . ALA A 1 90 ? 28.472 -4.785 -40.653 1.00 88.88 90 ALA A N 1
ATOM 697 C CA . ALA A 1 90 ? 29.614 -5.129 -39.802 1.00 88.88 90 ALA A CA 1
ATOM 698 C C . ALA A 1 90 ? 29.594 -4.425 -38.429 1.00 88.88 90 ALA A C 1
ATOM 700 O O . ALA A 1 90 ? 30.085 -4.965 -37.438 1.00 88.88 90 ALA A O 1
ATOM 701 N N . LYS A 1 91 ? 28.988 -3.230 -38.348 1.00 86.25 91 LYS A N 1
ATOM 702 C CA . LYS A 1 91 ? 28.842 -2.463 -37.098 1.00 86.25 91 LYS A CA 1
ATOM 703 C C . LYS A 1 91 ? 28.094 -3.255 -36.021 1.00 86.25 91 LYS A C 1
ATOM 705 O O . LYS A 1 91 ? 28.495 -3.220 -34.861 1.00 86.25 91 LYS A O 1
ATOM 710 N N . PHE A 1 92 ? 27.031 -3.967 -36.399 1.00 85.38 92 PHE A N 1
ATOM 711 C CA . PHE A 1 92 ? 26.187 -4.708 -35.454 1.00 85.38 92 PHE A CA 1
ATOM 712 C C . PHE A 1 92 ? 26.695 -6.124 -35.177 1.00 85.38 92 PHE A C 1
ATOM 714 O O . PHE A 1 92 ? 26.322 -6.709 -34.168 1.00 85.38 92 PHE A O 1
ATOM 721 N N . SER A 1 93 ? 27.576 -6.663 -36.024 1.00 85.00 93 SER A N 1
ATOM 722 C CA . SER A 1 93 ? 28.229 -7.954 -35.784 1.00 85.00 93 SER A CA 1
ATOM 723 C C . SER A 1 93 ? 29.534 -7.837 -34.993 1.00 85.00 93 SER A C 1
ATOM 725 O O . SER A 1 93 ? 30.120 -8.856 -34.627 1.00 85.00 93 SER A O 1
ATOM 727 N N . ARG A 1 94 ? 30.036 -6.618 -34.749 1.00 86.69 94 ARG A N 1
ATOM 728 C CA . ARG A 1 94 ? 31.271 -6.415 -33.986 1.00 86.69 94 ARG A CA 1
ATOM 729 C C . ARG A 1 94 ? 31.046 -6.803 -32.524 1.00 86.69 94 ARG A C 1
ATOM 731 O O . ARG A 1 94 ? 30.182 -6.244 -31.852 1.00 86.69 94 ARG A O 1
ATOM 738 N N . HIS A 1 95 ? 31.874 -7.720 -32.026 1.00 84.56 95 HIS A N 1
ATOM 739 C CA . HIS A 1 95 ? 31.935 -8.045 -30.604 1.00 84.56 95 HIS A CA 1
ATOM 740 C C . HIS A 1 95 ? 32.228 -6.777 -29.788 1.00 84.56 95 HIS A C 1
ATOM 742 O O . HIS A 1 95 ? 33.224 -6.093 -30.036 1.00 84.56 95 HIS A O 1
ATOM 748 N N . ARG A 1 96 ? 31.348 -6.459 -28.833 1.00 80.38 96 ARG A N 1
ATOM 749 C CA . ARG A 1 96 ? 31.548 -5.380 -27.861 1.00 80.38 96 ARG A CA 1
ATOM 750 C C . ARG A 1 96 ? 32.111 -5.991 -26.579 1.00 80.38 96 ARG A C 1
ATOM 752 O O . ARG A 1 96 ? 31.411 -6.760 -25.922 1.00 80.38 96 ARG A O 1
ATOM 759 N N . SER A 1 97 ? 33.355 -5.666 -26.239 1.00 84.19 97 SER A N 1
ATOM 760 C CA . SER A 1 97 ? 33.956 -6.026 -24.953 1.00 84.19 97 SER A CA 1
ATOM 761 C C . SER A 1 97 ? 33.637 -4.954 -23.910 1.00 84.19 97 SER A C 1
ATOM 763 O O . SER A 1 97 ? 33.606 -3.766 -24.219 1.00 84.19 97 SER A O 1
ATOM 765 N N . ALA A 1 98 ? 33.395 -5.367 -22.664 1.00 83.00 98 ALA A N 1
ATOM 766 C CA . ALA A 1 98 ? 33.201 -4.429 -21.553 1.00 83.00 98 ALA A CA 1
ATOM 767 C C . ALA A 1 98 ? 34.516 -3.751 -21.124 1.00 83.00 98 ALA A C 1
ATOM 769 O O . ALA A 1 98 ? 34.498 -2.656 -20.571 1.00 83.00 98 ALA A O 1
ATOM 770 N N . ILE A 1 99 ? 35.651 -4.410 -21.378 1.00 86.12 99 ILE A N 1
ATOM 771 C CA . ILE A 1 99 ? 36.990 -3.919 -21.050 1.00 86.12 99 ILE A CA 1
ATOM 772 C C . ILE A 1 99 ? 37.601 -3.322 -22.328 1.00 86.12 99 ILE A C 1
ATOM 774 O O . ILE A 1 99 ? 37.580 -4.007 -23.362 1.00 86.12 99 ILE A O 1
ATOM 778 N N . PRO A 1 100 ? 38.126 -2.081 -22.287 1.00 85.56 100 PRO A N 1
ATOM 779 C CA . PRO A 1 100 ? 38.824 -1.496 -23.425 1.00 85.56 100 PRO A CA 1
ATOM 780 C C . PRO A 1 100 ? 40.128 -2.251 -23.687 1.00 85.56 100 PRO A C 1
ATOM 782 O O . PRO A 1 100 ? 40.827 -2.660 -22.757 1.00 85.56 100 PRO A O 1
ATOM 785 N N . SER A 1 101 ? 40.480 -2.427 -24.960 1.00 88.31 101 SER A N 1
ATOM 786 C CA . SER A 1 101 ? 41.801 -2.959 -25.311 1.00 88.31 101 SER A CA 1
ATOM 787 C C . SER A 1 101 ? 42.904 -2.012 -24.821 1.00 88.31 101 SER A C 1
ATOM 789 O O . SER A 1 101 ? 42.702 -0.799 -24.774 1.00 88.31 101 SER A O 1
ATOM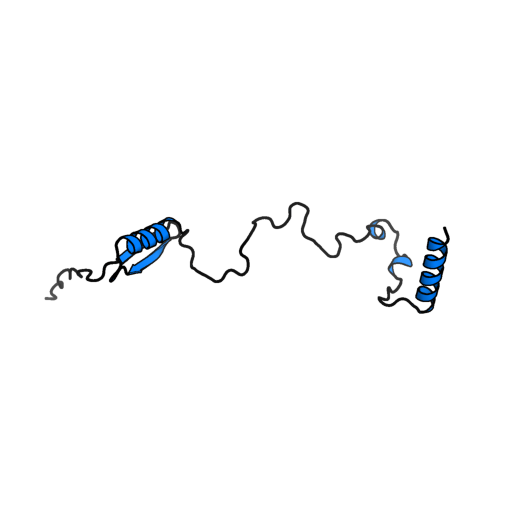 791 N N . ALA A 1 102 ? 44.101 -2.534 -24.531 1.00 89.25 102 ALA A N 1
ATOM 792 C CA . ALA A 1 102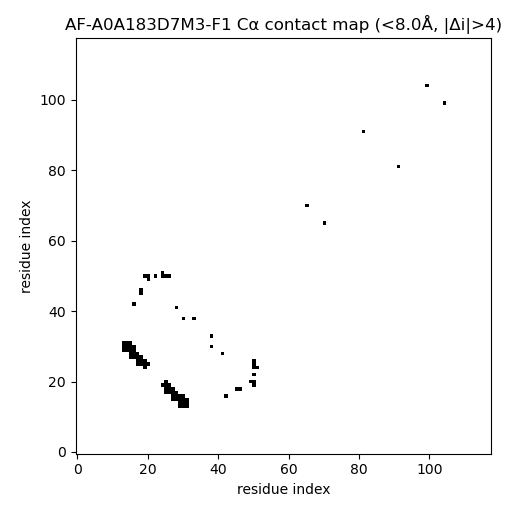 ? 45.257 -1.713 -24.154 1.00 89.25 102 ALA A CA 1
ATOM 793 C C . ALA A 1 102 ? 45.521 -0.579 -25.168 1.00 89.25 102 ALA A C 1
ATOM 795 O O . ALA A 1 102 ? 45.836 0.544 -24.784 1.00 89.25 102 ALA A O 1
ATOM 796 N N . THR A 1 103 ? 45.315 -0.842 -26.464 1.00 90.12 103 THR A N 1
ATOM 797 C CA . THR A 1 103 ? 45.440 0.170 -27.526 1.00 90.12 103 THR A CA 1
ATOM 798 C C . THR A 1 103 ? 44.338 1.229 -27.463 1.00 90.12 103 THR A C 1
ATOM 800 O O . THR A 1 103 ? 44.606 2.411 -27.677 1.00 90.12 103 THR A O 1
ATOM 803 N N . GLU A 1 104 ? 43.099 0.823 -27.172 1.00 88.88 104 GLU A N 1
ATOM 804 C CA . GLU A 1 104 ? 41.963 1.745 -27.040 1.00 88.88 104 GLU A CA 1
ATOM 805 C C . GLU A 1 104 ? 42.127 2.641 -25.809 1.00 88.88 104 GLU A C 1
ATOM 807 O O . GLU A 1 104 ? 41.870 3.837 -25.904 1.00 88.88 104 GLU A O 1
ATOM 812 N N . TYR A 1 105 ? 42.641 2.089 -24.707 1.00 90.88 105 TYR A N 1
ATOM 813 C CA . TYR A 1 105 ? 42.965 2.828 -23.489 1.00 90.88 105 TYR A CA 1
ATOM 814 C C . TYR A 1 105 ? 44.068 3.874 -23.713 1.00 90.88 105 TYR A C 1
ATOM 816 O O . TYR A 1 105 ? 43.895 5.041 -23.386 1.00 90.88 105 TYR A O 1
ATOM 824 N N . ILE A 1 106 ? 45.187 3.504 -24.347 1.00 92.75 106 ILE A N 1
ATOM 825 C CA . ILE A 1 106 ? 46.244 4.483 -24.671 1.00 92.75 106 ILE A CA 1
ATOM 826 C C . ILE A 1 106 ? 45.691 5.586 -25.591 1.00 92.75 106 ILE A C 1
ATOM 828 O O . ILE A 1 106 ? 46.002 6.761 -25.420 1.00 92.75 106 ILE A O 1
ATOM 832 N N . SER A 1 107 ? 44.828 5.221 -26.544 1.00 92.75 107 SER A N 1
ATOM 833 C CA . SER A 1 107 ? 44.204 6.180 -27.461 1.00 92.75 107 SER A CA 1
ATOM 834 C C . SER A 1 107 ? 43.220 7.133 -26.773 1.00 92.75 107 SER A C 1
ATOM 836 O O . SER A 1 107 ? 43.041 8.247 -27.263 1.00 92.75 107 SER A O 1
ATOM 838 N N . SER A 1 108 ? 42.553 6.724 -25.685 1.00 89.56 108 SER A N 1
ATOM 839 C CA . SER A 1 108 ? 41.678 7.624 -24.922 1.00 89.56 108 SER A CA 1
ATOM 840 C C . SER A 1 108 ? 42.482 8.650 -24.132 1.00 89.56 108 SER A C 1
ATOM 842 O O . SER A 1 108 ? 42.148 9.827 -24.212 1.00 89.56 108 SER A O 1
ATOM 844 N N . LEU A 1 109 ? 43.587 8.238 -23.498 1.00 90.69 109 LEU A N 1
ATOM 845 C CA . LEU A 1 109 ? 44.479 9.149 -22.766 1.00 90.69 109 LEU A CA 1
ATOM 846 C C . LEU A 1 109 ? 45.002 10.283 -23.666 1.00 90.69 109 LEU A C 1
ATOM 848 O O . LEU A 1 109 ? 44.892 11.453 -23.325 1.00 90.69 109 LEU A O 1
ATOM 852 N N . VAL A 1 110 ? 45.463 9.953 -24.880 1.00 91.56 110 VAL A N 1
ATOM 853 C CA . VAL A 1 110 ? 45.951 10.962 -25.843 1.00 91.56 110 VAL A CA 1
ATOM 854 C C . VAL A 1 110 ? 44.851 11.949 -26.260 1.00 91.56 110 VAL A C 1
ATOM 856 O O . VAL A 1 110 ? 45.121 13.129 -26.480 1.00 91.56 110 VAL A O 1
ATOM 859 N N . ARG A 1 111 ? 43.601 11.4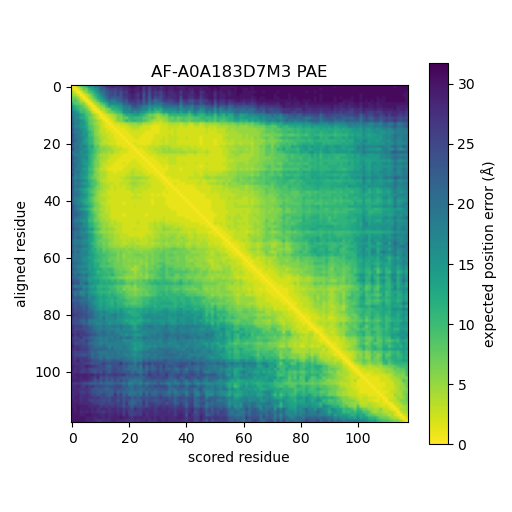85 -26.402 1.00 86.06 111 ARG A N 1
ATOM 860 C CA . ARG A 1 111 ? 42.473 12.356 -26.774 1.00 86.06 111 ARG A CA 1
ATOM 861 C C . ARG A 1 111 ? 42.121 13.328 -25.653 1.00 86.06 111 ARG A C 1
ATOM 863 O O . ARG A 1 111 ? 41.849 14.489 -25.953 1.00 86.06 111 ARG A O 1
ATOM 870 N N . GLU A 1 112 ? 42.151 12.865 -24.408 1.00 84.44 112 GLU A N 1
ATOM 871 C CA . GLU A 1 112 ? 41.927 13.690 -23.218 1.00 84.44 112 GLU A CA 1
ATOM 872 C C . GLU A 1 112 ? 42.985 14.803 -23.127 1.00 84.44 112 GLU A C 1
ATOM 874 O O . GLU A 1 112 ? 42.612 15.978 -23.139 1.00 84.44 112 GLU A O 1
ATOM 879 N N . ASP A 1 113 ? 44.276 14.469 -23.237 1.00 79.44 113 ASP A N 1
ATOM 880 C CA . ASP A 1 113 ? 45.385 15.442 -23.209 1.00 79.44 113 ASP A CA 1
ATOM 881 C C . ASP A 1 113 ? 45.233 16.549 -24.273 1.00 79.44 113 ASP A C 1
ATOM 883 O O . ASP A 1 113 ? 45.434 17.737 -24.014 1.00 79.44 113 ASP A O 1
ATOM 887 N N . THR A 1 114 ? 44.841 16.183 -25.500 1.00 75.56 114 THR A N 1
ATOM 888 C CA . THR A 1 114 ? 44.637 17.164 -26.585 1.00 75.56 114 THR A CA 1
ATOM 889 C C . THR A 1 114 ? 43.405 18.049 -26.405 1.00 75.56 114 THR A C 1
ATOM 891 O O . THR A 1 114 ? 43.335 19.121 -27.011 1.00 75.56 114 THR A O 1
ATOM 894 N N . SER A 1 115 ? 42.426 17.606 -25.615 1.00 69.25 115 SER A N 1
ATOM 895 C CA . SER A 1 115 ? 41.226 18.384 -25.307 1.00 69.25 115 SER A CA 1
ATOM 896 C C . SER A 1 115 ? 41.454 19.383 -24.173 1.00 69.25 115 SER A C 1
ATOM 898 O O . SER A 1 115 ? 40.864 20.455 -24.213 1.00 69.25 115 SER A O 1
ATOM 900 N N . GLU A 1 116 ? 42.351 19.073 -23.230 1.00 65.19 116 GLU A N 1
ATOM 901 C CA . GLU A 1 116 ? 42.763 19.980 -22.148 1.00 65.19 116 GLU A CA 1
ATOM 902 C C . GLU A 1 116 ? 43.781 21.040 -22.602 1.00 65.19 116 GLU A C 1
ATOM 904 O O . GLU A 1 116 ? 43.911 22.091 -21.980 1.00 65.19 116 GLU A O 1
ATOM 909 N N . ALA A 1 117 ? 44.493 20.793 -23.706 1.00 58.50 117 ALA A N 1
ATOM 910 C CA . ALA A 1 117 ? 45.444 21.736 -24.299 1.00 58.50 117 ALA A CA 1
ATOM 911 C C . ALA A 1 117 ? 44.803 22.809 -25.215 1.00 58.50 117 ALA A C 1
ATOM 913 O O . ALA A 1 117 ? 45.532 23.609 -25.809 1.00 58.50 117 ALA A O 1
ATOM 914 N N . ARG A 1 118 ? 43.471 22.817 -25.370 1.00 48.41 118 ARG A N 1
ATOM 915 C CA . ARG A 1 118 ? 42.691 23.822 -26.119 1.00 48.41 118 ARG A CA 1
ATOM 916 C C . ARG A 1 118 ? 41.900 24.719 -25.178 1.00 48.41 118 ARG A C 1
ATOM 918 O O . ARG A 1 118 ? 41.801 25.919 -25.514 1.00 48.41 118 ARG A O 1
#

Organism: NCBI:txid637853

Radius of gyration: 35.8 Å; Cα contacts (8 Å, |Δi|>4): 43; chains: 1; bounding box: 88×59×77 Å

Foldseek 3Di:
DDDPPDDPPPDDPWDKDWAAAPVRAIDIDTCPPHDPVRVVVVVVVSVPDRNDDDDDDPDPDDDPDPDDVDDDDPCPPPDPVVVPDDPDDPVVVDDDDPDDDPVRVVVVVVVVVVVVVD

Sequence (118 aa):
MASLSKDVVFRQNIPVVRGEYGNGRIIQIVLKNFDAVQVQRHLNLLRTRSGLPVVNLVSQQSAAVPSVQGMWNPMLNVDTEMNVTKLPQAKFSRHRSAIPSATEYISSLVREDTSEAR

pLDDT: mean 87.52, std 12.99, range [38.44, 97.94]

InterPro domains:
  IPR039927 Large ribosomal subunit protein mL43 [PTHR21396] (12-110)